Protein AF-A0A2M6GLQ8-F1 (afdb_monomer)

Nearest PDB structures (foldseek):
  2p1a-assembly1_B  TM=6.952E-01  e=1.051E-01  Bacillus cereus ATCC 10987
  2p1a-assembly1_A  TM=6.361E-01  e=6.159E-02  Bacillus cereus ATCC 10987

pLDDT: mean 96.24, std 5.23, range [58.03, 98.81]

Secondary structure (DSSP, 8-state):
-HHHHH---TTSPPHHHHHHHHHHHHHHHHHHHTT------GGGTT-PPP--SHHHHHHHHHHHHHHHHHHHHHHHT--HHHHTSBSSSGGG-BHHHHHHHHHHHHHHHHHHHHHHHHHHHHHHHHTT-

Solvent-accessible surface area (backbone atoms only — not comparable to full-atom values): 7298 Å² total; per-residue (Å²): 104,51,68,60,27,66,43,72,54,87,93,49,78,23,45,48,47,48,54,48,30,49,34,44,55,50,53,41,52,38,41,37,73,73,72,45,78,80,71,84,60,77,85,58,39,68,68,65,75,89,73,87,43,63,65,52,43,48,50,54,51,48,53,41,52,54,50,50,52,51,39,52,58,53,57,73,70,56,54,75,76,55,35,72,37,62,40,91,44,70,92,54,33,24,37,48,58,37,54,50,49,53,54,54,52,42,54,55,50,50,52,52,40,54,52,52,53,50,53,52,52,52,52,57,51,67,75,73,110

Mean predicted aligned error: 3.07 Å

Radius of gyration: 16.93 Å; Cα contacts (8 Å, |Δi|>4): 108; chains: 1; bounding box: 46×24×47 Å

Sequence (129 aa):
SWQQAVTKVNNLNTIAVLVFHINYYVSVVLKVLQGEPLQASDKFSFDLPPITSANDWQQLVAKTLTEAELFAAEIEKLDEAKLLVDFANPQYGNYYRNISGVIEHVHYHLGQISLIHKIINATEANHKS

Structure (mmCIF, N/CA/C/O backbone):
data_AF-A0A2M6GLQ8-F1
#
_entry.id   AF-A0A2M6GLQ8-F1
#
loop_
_atom_site.group_PDB
_atom_site.id
_atom_site.type_symbol
_atom_site.label_atom_id
_atom_site.label_alt_id
_atom_site.label_comp_id
_atom_site.label_asym_id
_atom_site.label_entity_id
_atom_site.label_seq_id
_atom_site.pdbx_PDB_ins_code
_atom_site.Cartn_x
_atom_site.Cartn_y
_atom_site.Cartn_z
_atom_site.occupancy
_atom_site.B_iso_or_equiv
_atom_site.auth_seq_id
_atom_site.auth_comp_id
_atom_site.auth_asym_id
_atom_site.auth_atom_id
_atom_site.pdbx_PDB_model_num
ATOM 1 N N . SER A 1 1 ? -14.639 2.153 10.891 1.00 94.69 1 SER A N 1
ATOM 2 C CA . SER A 1 1 ? -14.214 3.458 11.453 1.00 94.69 1 SER A CA 1
ATOM 3 C C . SER A 1 1 ? -12.706 3.447 11.692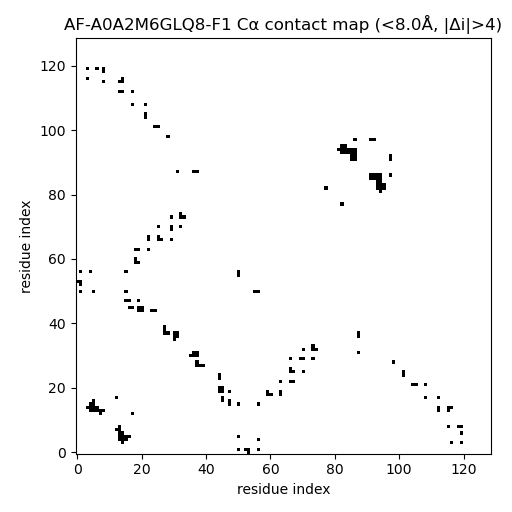 1.00 94.69 1 SER A C 1
ATOM 5 O O . SER A 1 1 ? -12.100 2.387 11.557 1.00 94.69 1 SER A O 1
ATOM 7 N N . TRP A 1 2 ? -12.083 4.571 12.072 1.00 97.94 2 TRP A N 1
ATOM 8 C CA . TRP A 1 2 ? -10.658 4.564 12.446 1.00 97.94 2 TRP A CA 1
ATOM 9 C C . TRP A 1 2 ? -10.398 3.708 13.697 1.00 97.94 2 TRP A C 1
ATOM 11 O O . TRP A 1 2 ? -9.386 3.021 13.760 1.00 97.94 2 TRP A O 1
ATOM 21 N N . GLN A 1 3 ? -11.354 3.648 14.635 1.00 98.31 3 GLN A N 1
ATOM 22 C CA . GLN A 1 3 ? -11.282 2.763 15.803 1.00 98.31 3 GLN A CA 1
ATOM 23 C C . GLN A 1 3 ? -11.230 1.292 15.382 1.00 98.31 3 GLN A C 1
ATOM 25 O O . GLN A 1 3 ? -10.383 0.544 15.858 1.00 98.31 3 GLN A O 1
ATOM 30 N N . GLN A 1 4 ? -12.076 0.883 14.431 1.00 97.81 4 GLN A N 1
ATOM 31 C CA . GLN A 1 4 ? -12.019 -0.473 13.875 1.00 97.81 4 GLN A CA 1
ATOM 32 C C . GLN A 1 4 ? -10.689 -0.729 13.154 1.00 97.81 4 GLN A C 1
ATOM 34 O O . GLN A 1 4 ? -10.139 -1.821 13.262 1.00 97.81 4 GLN A O 1
ATOM 39 N N . ALA A 1 5 ? -10.134 0.278 12.469 1.00 98.31 5 ALA A N 1
ATOM 40 C CA . ALA A 1 5 ? -8.867 0.134 11.761 1.00 98.31 5 ALA A CA 1
ATOM 41 C C . ALA A 1 5 ? -7.692 -0.187 12.703 1.00 98.31 5 ALA A C 1
ATOM 43 O O . ALA A 1 5 ? -6.814 -0.973 12.346 1.00 98.31 5 ALA A O 1
ATOM 44 N N . VAL A 1 6 ? -7.698 0.379 13.915 1.00 98.38 6 VAL A N 1
ATOM 45 C CA . VAL A 1 6 ? -6.666 0.158 14.944 1.00 98.38 6 VAL A CA 1
ATOM 46 C C . VAL A 1 6 ? -7.012 -0.951 15.942 1.00 98.38 6 VAL A C 1
ATOM 48 O O . VAL A 1 6 ? -6.186 -1.291 16.787 1.00 98.38 6 VAL A O 1
ATOM 51 N N . THR A 1 7 ? -8.209 -1.535 15.861 1.00 98.19 7 THR A N 1
ATOM 52 C CA . THR A 1 7 ? -8.639 -2.587 16.788 1.00 98.19 7 THR A CA 1
ATOM 53 C C . THR A 1 7 ? -7.801 -3.847 16.583 1.00 98.19 7 THR A C 1
ATOM 55 O O . THR A 1 7 ? -7.701 -4.385 15.478 1.00 98.19 7 THR A O 1
ATOM 58 N N . LYS A 1 8 ? -7.196 -4.333 17.670 1.00 97.56 8 LYS A N 1
ATOM 59 C CA . LYS A 1 8 ? -6.423 -5.575 17.681 1.00 97.56 8 LYS A CA 1
ATOM 60 C C . LYS A 1 8 ? -7.357 -6.772 17.859 1.00 97.56 8 LYS A C 1
ATOM 62 O O . LYS A 1 8 ? -8.195 -6.780 18.754 1.00 97.56 8 LYS A O 1
ATOM 67 N N . VAL A 1 9 ? -7.169 -7.798 17.031 1.00 97.44 9 VAL A N 1
ATOM 68 C CA . VAL A 1 9 ? -7.866 -9.087 17.136 1.00 97.44 9 VAL A CA 1
ATOM 69 C C . VAL A 1 9 ? -6.824 -10.166 17.404 1.00 97.44 9 VAL A C 1
ATOM 71 O O . VAL A 1 9 ? -6.065 -10.531 16.506 1.00 97.44 9 VAL A O 1
ATOM 74 N N . ASN A 1 10 ? -6.771 -10.678 18.637 1.00 95.38 10 ASN A N 1
ATOM 75 C CA . ASN A 1 10 ? -5.760 -11.648 19.076 1.00 95.38 10 ASN A CA 1
ATOM 76 C C . ASN A 1 10 ? -4.335 -11.189 18.682 1.00 95.38 10 ASN A C 1
ATOM 78 O O . ASN A 1 10 ? -3.970 -10.028 18.871 1.00 95.38 10 ASN A O 1
ATOM 82 N N . ASN A 1 11 ? -3.545 -12.078 18.073 1.00 95.81 11 ASN A N 1
ATOM 83 C CA . ASN A 1 11 ? -2.203 -11.773 17.576 1.00 95.81 11 ASN A CA 1
ATOM 84 C C . ASN A 1 11 ? -2.174 -11.314 16.103 1.00 95.81 11 ASN A C 1
ATOM 86 O O . ASN A 1 11 ? -1.091 -11.164 15.544 1.00 95.81 11 ASN A O 1
ATOM 90 N N . LEU A 1 12 ? -3.324 -11.065 15.463 1.00 97.81 12 LEU A N 1
ATOM 91 C CA . LEU A 1 12 ? -3.379 -10.624 14.063 1.00 97.81 12 LEU A CA 1
ATOM 92 C C . LEU A 1 12 ? -2.908 -9.175 13.911 1.00 97.81 12 LEU A C 1
ATOM 94 O O . LEU A 1 12 ? -3.067 -8.361 14.822 1.00 97.81 12 LEU A O 1
ATOM 98 N N . ASN A 1 13 ? -2.364 -8.819 12.749 1.00 98.31 13 ASN A N 1
ATOM 99 C CA . ASN A 1 13 ? -2.145 -7.413 12.400 1.00 98.31 13 ASN A CA 1
ATOM 100 C C . ASN A 1 13 ? -3.473 -6.644 12.413 1.00 98.31 13 ASN A C 1
ATOM 102 O O . ASN A 1 13 ? -4.526 -7.212 12.133 1.00 98.31 13 ASN A O 1
ATOM 106 N N . THR A 1 14 ? -3.434 -5.357 12.760 1.00 98.56 14 THR A N 1
ATOM 107 C CA . THR A 1 14 ? -4.620 -4.497 12.644 1.00 98.56 14 THR A CA 1
ATOM 108 C C . THR A 1 14 ? -4.851 -4.142 11.177 1.00 98.56 14 THR A C 1
ATOM 110 O O . THR A 1 14 ? -3.929 -4.212 10.360 1.00 98.56 14 THR A O 1
ATOM 113 N N . ILE A 1 15 ? -6.068 -3.723 10.827 1.00 98.81 15 ILE A N 1
ATOM 114 C CA . ILE A 1 15 ? -6.378 -3.272 9.461 1.00 98.81 15 ILE A CA 1
ATOM 115 C C . ILE A 1 15 ? -5.463 -2.106 9.065 1.00 98.81 15 ILE A C 1
ATOM 117 O O . ILE A 1 15 ? -4.943 -2.095 7.955 1.00 98.81 15 ILE A O 1
ATOM 121 N N . ALA A 1 16 ? -5.213 -1.164 9.977 1.00 98.75 16 ALA A N 1
ATOM 122 C CA . ALA A 1 16 ? -4.330 -0.030 9.730 1.00 98.75 16 ALA A CA 1
ATOM 123 C C . ALA A 1 16 ? -2.897 -0.464 9.394 1.00 98.75 16 ALA A C 1
ATOM 125 O O . ALA A 1 16 ? -2.327 0.014 8.415 1.00 98.75 16 ALA A O 1
ATOM 126 N N . VAL A 1 17 ? -2.343 -1.412 10.160 1.00 98.69 17 VAL A N 1
ATOM 127 C CA . VAL A 1 17 ? -1.008 -1.971 9.900 1.00 98.69 17 VAL A CA 1
ATOM 128 C C . VAL A 1 17 ? -0.963 -2.657 8.535 1.00 98.69 17 VAL A C 1
ATOM 130 O O . VAL A 1 17 ? 0.000 -2.474 7.801 1.00 98.69 17 VAL A O 1
ATOM 133 N N . LEU A 1 18 ? -2.006 -3.402 8.159 1.00 98.81 18 LEU A N 1
ATOM 134 C CA . LEU A 1 18 ? -2.066 -4.063 6.854 1.00 98.81 18 LEU A CA 1
ATOM 135 C C . LEU A 1 18 ? -2.179 -3.070 5.691 1.00 98.81 18 LEU A C 1
ATOM 137 O O . LEU A 1 18 ? -1.522 -3.265 4.675 1.00 98.81 18 LEU A O 1
ATOM 141 N N . VAL A 1 19 ? -2.956 -1.992 5.831 1.00 98.75 19 VAL A N 1
ATOM 142 C CA . VAL A 1 19 ? -3.036 -0.935 4.806 1.00 98.75 19 VAL A CA 1
ATOM 143 C C . VAL A 1 19 ? -1.684 -0.250 4.620 1.00 98.75 19 VAL A C 1
ATOM 145 O O . VAL A 1 19 ? -1.224 -0.109 3.489 1.00 98.75 19 VAL A O 1
ATOM 148 N N . PHE A 1 20 ? -1.015 0.106 5.718 1.00 98.75 20 PHE A N 1
ATOM 149 C CA . PHE A 1 20 ? 0.340 0.655 5.671 1.00 98.75 20 PHE A CA 1
ATOM 150 C C . PHE A 1 20 ? 1.327 -0.307 5.008 1.00 98.75 20 PHE A C 1
ATOM 152 O O . PHE A 1 20 ? 2.086 0.097 4.133 1.00 98.75 20 PHE A O 1
ATOM 159 N N . HIS A 1 21 ? 1.275 -1.585 5.380 1.00 98.56 21 HIS A N 1
ATOM 160 C CA . HIS A 1 21 ? 2.145 -2.619 4.838 1.00 98.56 21 HIS A CA 1
ATOM 161 C C . HIS A 1 21 ? 1.972 -2.805 3.328 1.00 98.56 21 HIS A C 1
ATOM 163 O O . HIS A 1 21 ? 2.955 -2.855 2.594 1.00 98.56 21 HIS A O 1
ATOM 169 N N . ILE A 1 22 ? 0.726 -2.853 2.846 1.00 98.44 22 ILE A N 1
ATOM 170 C CA . ILE A 1 22 ? 0.432 -2.886 1.410 1.00 98.44 22 ILE A CA 1
ATOM 171 C C . ILE A 1 22 ? 1.032 -1.652 0.730 1.00 98.44 22 ILE A C 1
ATOM 173 O O . ILE A 1 22 ? 1.755 -1.774 -0.261 1.00 98.44 22 ILE A O 1
ATOM 177 N N . ASN A 1 23 ? 0.747 -0.464 1.272 1.00 98.56 23 ASN A N 1
ATOM 178 C CA . ASN A 1 23 ? 1.191 0.786 0.678 1.00 98.56 23 ASN A CA 1
ATOM 179 C C . ASN A 1 23 ? 2.719 0.910 0.650 1.00 98.56 23 ASN A C 1
ATOM 181 O O . ASN A 1 23 ? 3.241 1.394 -0.344 1.00 98.56 23 ASN A O 1
ATOM 185 N N . TYR A 1 24 ? 3.434 0.410 1.661 1.00 98.44 24 TYR A N 1
ATOM 186 C CA . TYR A 1 24 ? 4.898 0.416 1.709 1.00 98.44 24 TYR A CA 1
ATOM 187 C C . TYR A 1 24 ? 5.528 -0.173 0.438 1.00 98.44 24 TYR A C 1
ATOM 189 O O . TYR A 1 24 ? 6.369 0.473 -0.190 1.00 98.44 24 TYR A O 1
ATOM 197 N N . TYR A 1 25 ? 5.094 -1.365 0.016 1.00 97.44 25 TYR A N 1
ATOM 198 C CA . TYR A 1 25 ? 5.622 -1.993 -1.199 1.00 97.44 25 TYR A CA 1
ATOM 199 C C . TYR A 1 25 ? 5.215 -1.237 -2.462 1.00 97.44 25 TYR A C 1
ATOM 201 O O . TYR A 1 25 ? 6.045 -1.061 -3.352 1.00 97.44 25 TYR A O 1
ATOM 209 N N . VAL A 1 26 ? 3.976 -0.736 -2.524 1.00 98.12 26 VAL A N 1
ATOM 210 C CA . VAL A 1 26 ? 3.526 0.103 -3.645 1.00 98.12 26 VAL A CA 1
ATOM 211 C C . VAL A 1 26 ? 4.397 1.357 -3.759 1.00 98.12 26 VAL A C 1
ATOM 213 O O . VAL A 1 26 ? 4.903 1.628 -4.842 1.00 98.12 26 VAL A O 1
ATOM 216 N N . SER A 1 27 ? 4.656 2.078 -2.660 1.00 98.00 27 SER A N 1
ATOM 217 C CA . SER A 1 27 ? 5.506 3.277 -2.658 1.00 98.00 27 SER A CA 1
ATOM 218 C C . SER A 1 27 ? 6.932 2.972 -3.123 1.00 98.00 27 SER A C 1
ATOM 220 O O . SER A 1 27 ? 7.514 3.735 -3.889 1.00 98.00 27 SER A O 1
ATOM 222 N N . VAL A 1 28 ? 7.514 1.868 -2.642 1.00 97.06 28 VAL A N 1
ATOM 223 C CA . VAL A 1 28 ? 8.883 1.454 -2.983 1.00 97.06 28 VAL A CA 1
ATOM 224 C C . VAL A 1 28 ? 9.007 1.153 -4.474 1.00 97.06 28 VAL A C 1
ATOM 226 O O . VAL A 1 28 ? 9.934 1.637 -5.119 1.00 97.06 28 VAL A O 1
ATOM 229 N N . VAL A 1 29 ? 8.079 0.374 -5.034 1.00 97.75 29 VAL A N 1
ATOM 230 C CA . VAL A 1 29 ? 8.122 0.007 -6.455 1.00 97.75 29 VAL A CA 1
ATOM 231 C C . VAL A 1 29 ? 7.760 1.208 -7.332 1.00 97.75 29 VAL A C 1
ATOM 233 O O . VAL A 1 29 ? 8.426 1.428 -8.339 1.00 97.75 29 VAL A O 1
ATOM 236 N N . LEU A 1 30 ? 6.802 2.047 -6.920 1.00 98.31 30 LEU A N 1
ATOM 237 C CA . LEU A 1 30 ? 6.459 3.300 -7.603 1.00 98.31 30 LEU A CA 1
ATOM 238 C C . LEU A 1 30 ? 7.683 4.204 -7.799 1.00 98.31 30 LEU A C 1
ATOM 240 O O . LEU A 1 30 ? 7.907 4.692 -8.902 1.00 98.31 30 LEU A O 1
ATOM 244 N N . LYS A 1 31 ? 8.516 4.376 -6.768 1.00 97.75 31 LYS A N 1
ATOM 245 C CA . LYS A 1 31 ? 9.758 5.159 -6.873 1.00 97.75 31 LYS A CA 1
ATOM 246 C C . LYS A 1 31 ? 10.711 4.617 -7.937 1.00 97.75 31 LYS A C 1
ATOM 248 O O . LYS A 1 31 ? 11.286 5.391 -8.698 1.00 97.75 31 LYS A O 1
ATOM 253 N N . VAL A 1 32 ? 10.835 3.293 -8.042 1.00 97.25 32 VAL A N 1
ATOM 254 C CA . VAL A 1 32 ? 11.649 2.663 -9.094 1.00 97.25 32 VAL A CA 1
ATOM 255 C C . VAL A 1 32 ? 11.064 2.915 -10.478 1.00 97.25 32 VAL A C 1
ATOM 257 O O . VAL A 1 32 ? 11.810 3.225 -11.406 1.00 97.25 32 VAL A O 1
ATOM 260 N N . LEU A 1 33 ? 9.737 2.837 -10.624 1.00 97.06 33 LEU A N 1
ATOM 261 C CA . LEU A 1 33 ? 9.069 3.188 -11.880 1.00 97.06 33 LEU A CA 1
ATOM 262 C C . LEU A 1 33 ? 9.301 4.662 -12.262 1.00 97.06 33 LEU A C 1
ATOM 264 O O . LEU A 1 33 ? 9.411 4.975 -13.442 1.00 97.06 33 LEU A O 1
ATOM 268 N N . GLN A 1 34 ? 9.470 5.541 -11.272 1.00 96.75 34 GLN A N 1
ATOM 269 C CA . GLN A 1 34 ? 9.804 6.961 -11.442 1.00 96.75 34 GLN A CA 1
ATOM 270 C C . GLN A 1 34 ? 11.310 7.233 -11.632 1.00 96.75 34 GLN A C 1
ATOM 272 O O . GLN A 1 34 ? 11.722 8.388 -11.737 1.00 96.75 34 GLN A O 1
ATOM 277 N N . GLY A 1 35 ? 12.139 6.187 -11.720 1.00 95.44 35 GLY A N 1
ATOM 278 C CA . GLY A 1 35 ? 13.570 6.286 -12.014 1.00 95.44 35 GLY A CA 1
ATOM 279 C C . GLY A 1 35 ? 14.488 6.368 -10.791 1.00 95.44 35 GLY A C 1
ATOM 280 O O . GLY A 1 35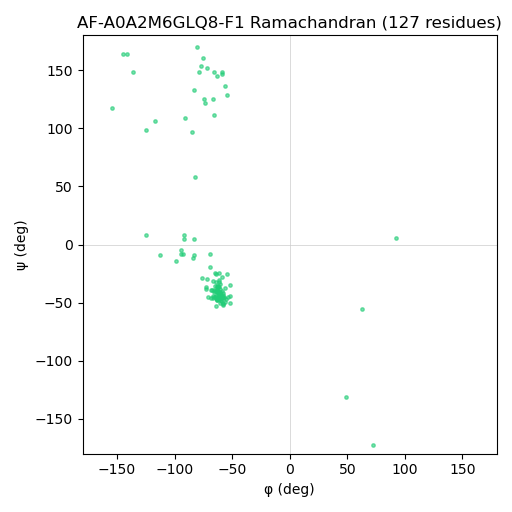 ? 15.698 6.531 -10.959 1.00 95.44 35 GLY A O 1
ATOM 281 N N . GLU A 1 36 ? 13.963 6.236 -9.572 1.00 97.25 36 GLU A N 1
ATOM 282 C CA . GLU A 1 36 ? 14.786 6.134 -8.363 1.00 97.25 36 GLU A CA 1
ATOM 283 C C . GLU A 1 36 ? 15.394 4.723 -8.204 1.00 97.25 36 GLU A C 1
ATOM 285 O O . GLU A 1 36 ? 14.840 3.730 -8.682 1.00 97.25 36 GLU A O 1
ATOM 290 N N . PRO A 1 37 ? 16.539 4.576 -7.511 1.00 95.31 37 PRO A N 1
ATOM 291 C CA . PRO A 1 37 ? 17.056 3.258 -7.163 1.00 95.31 37 PRO A CA 1
ATOM 292 C C . PRO A 1 37 ? 16.127 2.536 -6.177 1.00 95.31 37 PRO A C 1
ATOM 294 O O . PRO A 1 37 ? 15.527 3.150 -5.295 1.00 95.31 37 PRO A O 1
ATOM 297 N N . LEU A 1 38 ? 16.077 1.205 -6.263 1.00 95.25 38 LEU A N 1
ATOM 298 C CA . LEU A 1 38 ? 15.320 0.390 -5.316 1.00 95.25 38 LEU A CA 1
ATOM 299 C C . LEU A 1 38 ? 15.926 0.486 -3.908 1.00 95.25 38 LEU A C 1
ATOM 301 O O . LEU A 1 38 ? 17.016 -0.026 -3.650 1.00 95.25 38 LEU A O 1
ATOM 305 N N . GLN A 1 39 ? 15.188 1.114 -2.993 1.00 92.81 39 GLN A N 1
ATOM 306 C CA . GLN A 1 39 ? 15.541 1.251 -1.582 1.00 92.81 39 GLN A CA 1
ATOM 307 C C . GLN A 1 39 ? 14.400 0.714 -0.716 1.00 92.81 39 GLN A C 1
ATOM 309 O O . GLN A 1 39 ? 13.409 1.399 -0.471 1.00 92.81 39 GLN A O 1
ATOM 314 N N . ALA A 1 40 ? 14.546 -0.530 -0.263 1.00 90.19 40 ALA A N 1
ATOM 315 C CA . ALA A 1 40 ? 13.541 -1.238 0.521 1.00 90.19 40 ALA A CA 1
ATOM 316 C C . ALA A 1 40 ? 14.188 -1.971 1.700 1.00 90.19 40 ALA A C 1
ATOM 318 O O . ALA A 1 40 ? 15.326 -2.433 1.613 1.00 90.19 40 ALA A O 1
ATOM 319 N N . SER A 1 41 ? 13.459 -2.088 2.804 1.00 93.62 41 SER A N 1
ATOM 320 C CA . SER A 1 41 ? 13.839 -2.895 3.958 1.00 93.62 41 SER A CA 1
ATOM 321 C C . SER A 1 41 ? 12.586 -3.322 4.712 1.00 93.62 41 SER A C 1
ATOM 323 O O . SER A 1 41 ? 11.878 -2.489 5.283 1.00 93.62 41 SER A O 1
ATOM 325 N N . ASP A 1 42 ? 12.357 -4.633 4.771 1.00 89.75 42 ASP A N 1
ATOM 326 C CA . ASP A 1 42 ? 11.187 -5.242 5.418 1.00 89.75 42 ASP A CA 1
ATOM 327 C C . ASP A 1 42 ? 11.013 -4.805 6.875 1.00 89.75 42 ASP A C 1
ATOM 329 O O . ASP A 1 42 ? 9.888 -4.752 7.373 1.00 89.75 42 ASP A O 1
ATOM 333 N N . LYS A 1 43 ? 12.107 -4.407 7.539 1.00 92.56 43 LYS A N 1
ATOM 334 C CA . LYS A 1 43 ? 12.101 -3.833 8.890 1.00 92.56 43 LYS A CA 1
ATOM 335 C C . LYS A 1 43 ? 11.126 -2.657 9.027 1.00 92.56 43 LYS A C 1
ATOM 337 O O . LYS A 1 43 ? 10.532 -2.498 10.088 1.00 92.56 43 LYS A O 1
ATOM 342 N N . PHE A 1 44 ? 10.968 -1.847 7.980 1.00 94.31 44 PHE A N 1
ATOM 343 C CA . PHE A 1 44 ? 10.096 -0.671 7.992 1.00 94.31 44 PHE A CA 1
ATOM 344 C C . PHE A 1 44 ? 8.695 -0.955 7.440 1.00 94.31 44 PHE A C 1
ATOM 346 O O . PHE A 1 44 ? 7.815 -0.112 7.565 1.00 94.31 44 PHE A O 1
ATOM 353 N N . SER A 1 45 ? 8.451 -2.142 6.873 1.00 95.75 45 SER A N 1
ATOM 354 C CA . SER A 1 45 ? 7.172 -2.483 6.228 1.00 95.75 45 SER A CA 1
ATOM 355 C C . SER A 1 45 ? 5.994 -2.620 7.204 1.00 95.75 45 SER A C 1
ATOM 357 O O . SER A 1 45 ? 4.849 -2.732 6.777 1.00 95.75 45 SER A O 1
ATOM 359 N N . PHE A 1 46 ? 6.256 -2.591 8.513 1.00 96.44 46 PHE A N 1
ATOM 360 C CA . PHE A 1 46 ? 5.247 -2.600 9.578 1.00 96.44 46 PHE A CA 1
ATOM 361 C C . PHE A 1 46 ? 5.385 -1.414 10.549 1.00 96.44 46 PHE A C 1
ATOM 363 O O . PHE A 1 46 ? 4.696 -1.377 11.567 1.00 96.44 46 PHE A O 1
ATOM 370 N N . ASP A 1 47 ? 6.257 -0.447 10.246 1.00 96.69 47 ASP A N 1
ATOM 371 C CA . ASP A 1 47 ? 6.563 0.707 11.102 1.00 96.69 47 ASP A CA 1
ATOM 372 C C . ASP A 1 47 ? 5.525 1.832 10.931 1.00 96.69 47 ASP A C 1
ATOM 374 O O . ASP A 1 47 ? 5.830 2.947 10.513 1.00 96.69 47 ASP A O 1
ATOM 378 N N . LEU A 1 48 ? 4.255 1.498 11.182 1.00 97.50 48 LEU A N 1
ATOM 379 C CA . LEU A 1 48 ? 3.132 2.429 11.091 1.00 97.50 48 LEU A CA 1
ATOM 380 C C . LEU A 1 48 ? 3.159 3.410 12.282 1.00 97.50 48 LEU A C 1
ATOM 382 O O . LEU A 1 48 ? 3.017 2.962 13.426 1.00 97.50 48 LEU A 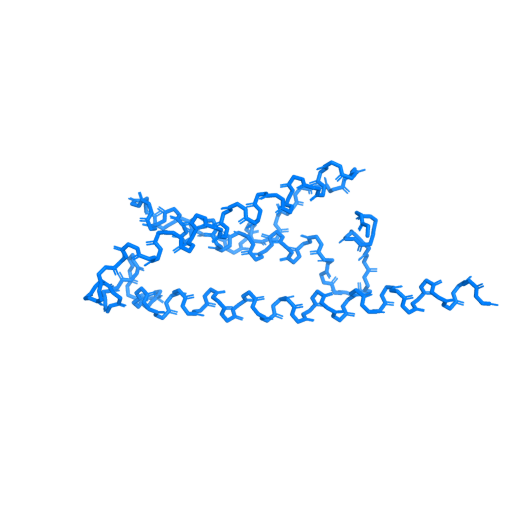O 1
ATOM 386 N N . PRO A 1 49 ? 3.228 4.738 12.048 1.00 96.31 49 PRO A N 1
ATOM 387 C CA . PRO A 1 49 ? 3.019 5.718 13.107 1.00 96.31 49 PRO A CA 1
ATOM 388 C C . PRO A 1 49 ? 1.633 5.571 13.763 1.00 96.31 49 PRO A C 1
ATOM 390 O O . PRO A 1 49 ? 0.668 5.230 13.073 1.00 96.31 49 PRO A O 1
ATOM 393 N N . PRO A 1 50 ? 1.488 5.846 15.074 1.00 96.81 50 PRO A N 1
ATOM 394 C CA . PRO A 1 50 ? 0.213 5.688 15.768 1.00 96.81 50 PRO A CA 1
ATOM 395 C C . PRO A 1 50 ? -0.933 6.455 15.095 1.00 96.81 50 PRO A C 1
ATOM 397 O O . PRO A 1 50 ? -0.838 7.659 14.877 1.00 96.81 50 PRO A O 1
ATOM 400 N N . ILE A 1 51 ? -2.042 5.762 14.824 1.00 98.31 51 ILE A N 1
ATOM 401 C CA . ILE A 1 51 ? -3.293 6.374 14.361 1.00 98.31 51 ILE A CA 1
ATOM 402 C C . ILE A 1 51 ? -4.134 6.703 15.590 1.00 98.31 51 ILE A C 1
ATOM 404 O O . ILE A 1 51 ? -4.653 5.809 16.260 1.00 98.31 51 ILE A O 1
ATOM 408 N N . THR A 1 52 ? -4.258 7.993 15.884 1.00 97.94 52 THR A N 1
ATOM 409 C CA . THR A 1 52 ? -4.945 8.506 17.079 1.00 97.94 52 THR A CA 1
ATOM 410 C C . THR A 1 52 ? -6.221 9.271 16.748 1.00 97.94 52 THR A C 1
ATOM 412 O O . THR A 1 52 ? -7.006 9.593 17.641 1.00 97.94 52 THR A O 1
ATOM 415 N N . SER A 1 53 ? -6.453 9.544 15.463 1.00 98.44 53 SER A N 1
ATOM 416 C CA . SER A 1 53 ? -7.593 10.317 14.992 1.00 98.44 53 SER A CA 1
ATOM 417 C C . SER A 1 53 ? -8.191 9.770 13.691 1.00 98.44 53 SER A C 1
ATOM 419 O O . SER A 1 53 ? -7.573 9.003 12.948 1.00 98.44 53 SER A O 1
ATOM 421 N N . ALA A 1 54 ? -9.414 10.214 13.384 1.00 98.38 54 ALA A N 1
ATOM 422 C CA . ALA A 1 54 ? -10.042 9.955 12.090 1.00 98.38 54 ALA A CA 1
ATOM 423 C C . ALA A 1 54 ? -9.232 10.549 10.927 1.00 98.38 54 ALA A C 1
ATOM 425 O O . ALA A 1 54 ? -9.184 9.948 9.856 1.00 98.38 54 ALA A O 1
ATOM 426 N N . ASN A 1 55 ? -8.589 11.698 11.155 1.00 98.56 55 ASN A N 1
ATOM 427 C CA . ASN A 1 55 ? -7.760 12.367 10.163 1.00 98.56 55 ASN A CA 1
ATOM 428 C C . ASN A 1 55 ? -6.503 11.543 9.841 1.00 98.56 55 ASN A C 1
ATOM 430 O O . ASN A 1 55 ? -6.214 11.341 8.668 1.00 98.56 55 ASN A O 1
ATOM 434 N N . ASP A 1 56 ? -5.814 10.997 10.848 1.00 98.62 56 ASP A N 1
ATOM 435 C CA . ASP A 1 56 ? 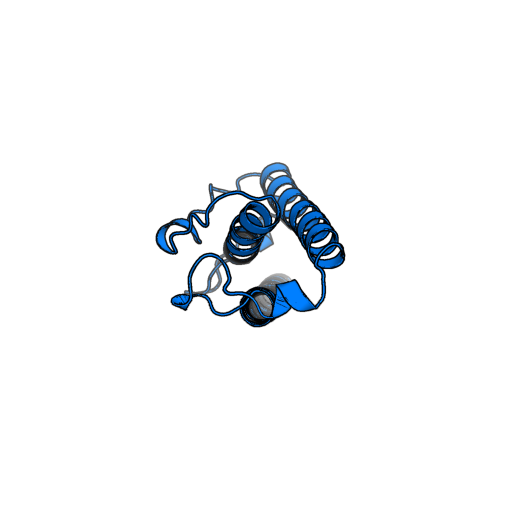-4.622 10.150 10.645 1.00 98.62 56 ASP A CA 1
ATOM 436 C C . ASP A 1 56 ? -4.970 8.936 9.768 1.00 98.62 56 ASP A C 1
ATOM 438 O O . ASP A 1 56 ? -4.265 8.594 8.818 1.00 98.62 56 ASP A O 1
ATOM 442 N N . TRP A 1 57 ? -6.118 8.311 10.050 1.00 98.62 57 TRP A N 1
ATOM 443 C CA . TRP A 1 57 ? -6.629 7.199 9.255 1.00 98.62 57 TRP A CA 1
ATOM 444 C C . TRP A 1 57 ? -6.953 7.609 7.817 1.00 98.62 57 TRP A C 1
ATOM 446 O O . TRP A 1 57 ? -6.551 6.928 6.874 1.00 98.62 57 TRP A O 1
ATOM 456 N N . GLN A 1 58 ? -7.655 8.728 7.634 1.00 98.62 58 GLN A N 1
ATOM 457 C CA . GLN A 1 58 ? -7.987 9.239 6.305 1.00 98.62 58 GLN A CA 1
ATOM 458 C C . GLN A 1 58 ? -6.738 9.598 5.498 1.00 98.62 58 GLN A C 1
ATOM 460 O O . GLN A 1 58 ? -6.711 9.323 4.303 1.00 98.62 58 GLN A O 1
ATOM 465 N N . GLN A 1 59 ? -5.694 10.139 6.129 1.00 98.69 59 GLN A N 1
ATOM 466 C CA . GLN A 1 59 ? -4.420 10.431 5.472 1.00 98.69 59 GLN A CA 1
ATOM 467 C C . GLN A 1 59 ? -3.727 9.159 4.976 1.00 98.69 59 GLN A C 1
ATOM 469 O O . GLN A 1 59 ? -3.276 9.125 3.831 1.00 98.69 59 GLN A O 1
ATOM 474 N N . LEU A 1 60 ? -3.691 8.096 5.788 1.00 98.69 60 LEU A N 1
ATOM 475 C CA . LEU A 1 60 ? -3.130 6.809 5.366 1.00 98.69 60 LEU A CA 1
ATOM 476 C C . LEU A 1 60 ? -3.903 6.217 4.178 1.00 98.69 60 LEU A C 1
ATOM 47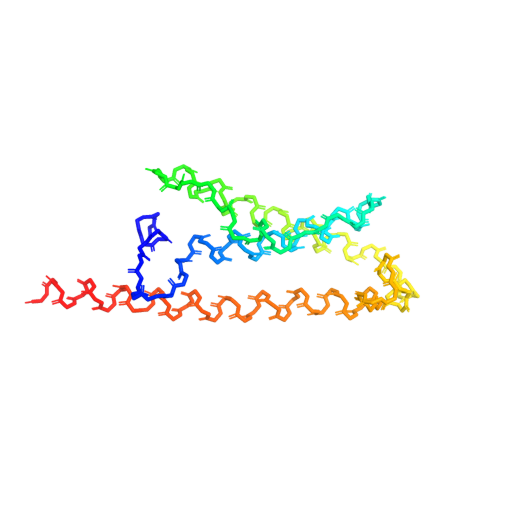8 O O . LEU A 1 60 ? -3.296 5.768 3.204 1.00 98.69 60 LEU A O 1
ATOM 482 N N . VAL A 1 61 ? -5.237 6.234 4.239 1.00 98.62 61 VAL A N 1
ATOM 483 C CA . VAL A 1 61 ? -6.092 5.745 3.146 1.00 98.62 61 VAL A CA 1
ATOM 484 C C . VAL A 1 61 ? -5.886 6.577 1.882 1.00 98.62 61 VAL A C 1
ATOM 486 O O . VAL A 1 61 ? -5.674 6.005 0.817 1.00 98.62 61 VAL A O 1
ATOM 489 N N . ALA A 1 62 ? -5.893 7.907 1.994 1.00 98.69 62 ALA A N 1
ATOM 490 C CA . ALA A 1 62 ? -5.694 8.806 0.862 1.00 98.69 62 ALA A CA 1
ATOM 491 C C . ALA A 1 62 ? -4.332 8.573 0.198 1.00 98.69 62 ALA A C 1
ATOM 493 O O . ALA A 1 62 ? -4.284 8.343 -1.005 1.00 98.69 62 ALA A O 1
ATOM 494 N N . LYS A 1 63 ? -3.244 8.519 0.981 1.00 98.56 63 LYS A N 1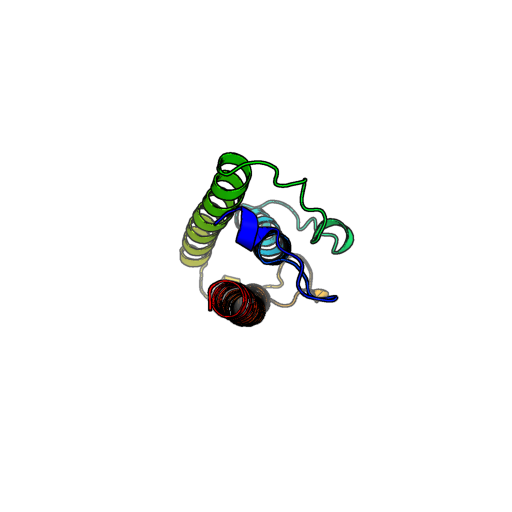
ATOM 495 C CA . LYS A 1 63 ? -1.904 8.193 0.468 1.00 98.56 63 LYS A CA 1
ATOM 496 C C . LYS A 1 63 ? -1.901 6.855 -0.270 1.00 98.56 63 LYS A C 1
ATOM 498 O O . LYS A 1 63 ? -1.375 6.771 -1.375 1.00 98.56 63 LYS A O 1
ATOM 503 N N . THR A 1 64 ? -2.513 5.831 0.326 1.00 98.56 64 THR A N 1
ATOM 504 C CA . THR A 1 64 ? -2.563 4.484 -0.255 1.00 98.56 64 THR A CA 1
ATOM 505 C C . THR A 1 64 ? -3.259 4.473 -1.611 1.00 98.56 64 THR A C 1
ATOM 507 O O . THR A 1 64 ? -2.750 3.867 -2.550 1.00 98.56 64 THR A O 1
ATOM 510 N N . LEU A 1 65 ? -4.403 5.150 -1.725 1.00 98.62 65 LEU A N 1
ATOM 511 C CA . LEU A 1 65 ? -5.176 5.204 -2.965 1.00 98.62 65 LEU A CA 1
ATOM 512 C C . LEU A 1 65 ? -4.483 6.055 -4.031 1.00 98.62 65 LEU A C 1
ATOM 514 O O . LEU A 1 65 ? -4.339 5.602 -5.161 1.00 98.62 65 LEU A O 1
ATOM 518 N N . THR A 1 66 ? -3.979 7.233 -3.663 1.00 98.81 66 THR A N 1
ATOM 519 C CA . THR A 1 66 ? -3.241 8.110 -4.582 1.00 98.81 66 THR A CA 1
ATOM 520 C C . THR A 1 66 ? -1.997 7.424 -5.139 1.00 98.81 66 THR A C 1
ATOM 522 O O . THR A 1 66 ? -1.738 7.489 -6.335 1.00 98.81 66 THR A O 1
ATOM 525 N N . GLU A 1 67 ? -1.220 6.731 -4.309 1.00 98.69 67 GLU A N 1
ATOM 526 C CA . GLU A 1 67 ? -0.047 6.010 -4.807 1.00 98.69 67 GLU A CA 1
ATOM 527 C C . GLU A 1 67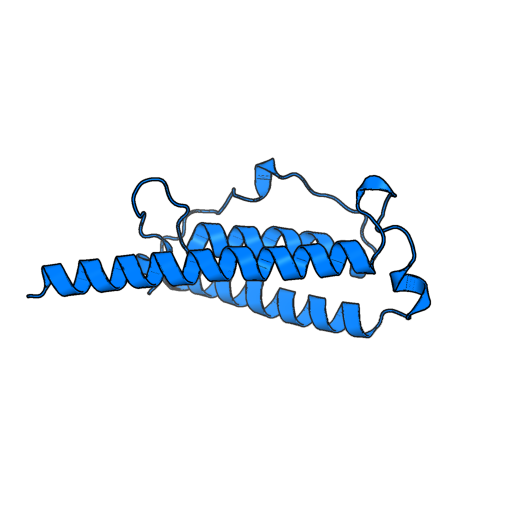 ? -0.416 4.773 -5.624 1.00 98.69 67 GLU A C 1
ATOM 529 O O . GLU A 1 67 ? 0.320 4.440 -6.544 1.00 98.69 67 GLU A O 1
ATOM 534 N N . ALA A 1 68 ? -1.550 4.121 -5.353 1.00 98.44 68 ALA A N 1
ATOM 535 C CA . ALA A 1 68 ? -2.054 3.057 -6.218 1.00 98.44 68 ALA A CA 1
ATOM 536 C C . ALA A 1 68 ? -2.444 3.588 -7.611 1.00 98.44 68 ALA A C 1
ATOM 538 O O . ALA A 1 68 ? -2.129 2.949 -8.614 1.00 98.44 68 ALA A O 1
ATOM 539 N N . GLU A 1 69 ? -3.070 4.767 -7.686 1.00 98.69 69 GLU A N 1
ATOM 540 C CA . GLU A 1 69 ? -3.386 5.443 -8.953 1.00 98.69 69 GLU A CA 1
ATOM 541 C C . GLU A 1 69 ? -2.114 5.830 -9.717 1.00 98.69 69 GLU A C 1
ATOM 543 O O . GLU A 1 69 ? -1.996 5.538 -10.907 1.00 98.69 69 GLU A O 1
ATOM 548 N N . LEU A 1 70 ? -1.129 6.421 -9.033 1.00 98.75 70 LEU A N 1
ATOM 549 C CA . LEU A 1 70 ? 0.170 6.744 -9.631 1.00 98.75 70 LEU A CA 1
ATOM 550 C C . LEU A 1 70 ? 0.906 5.485 -10.101 1.00 98.75 70 LEU A C 1
ATOM 552 O O . LEU A 1 70 ? 1.476 5.475 -11.186 1.00 98.75 70 LEU A O 1
ATOM 556 N N . PHE A 1 71 ? 0.866 4.411 -9.313 1.00 98.50 71 PHE A N 1
ATOM 557 C CA . PHE A 1 71 ? 1.469 3.129 -9.663 1.00 98.50 71 PHE A CA 1
ATOM 558 C C . PHE A 1 71 ? 0.853 2.541 -10.931 1.00 98.50 71 PHE A C 1
ATOM 560 O O . PHE A 1 71 ? 1.585 2.155 -11.840 1.00 98.50 71 PHE A O 1
ATOM 567 N N . ALA A 1 72 ? -0.478 2.538 -11.033 1.00 98.44 72 ALA A N 1
ATOM 568 C CA . ALA A 1 72 ? -1.174 2.109 -12.241 1.00 98.44 72 ALA A CA 1
ATOM 569 C C . ALA A 1 72 ? -0.790 2.972 -13.456 1.00 98.44 72 ALA A C 1
ATOM 571 O O . ALA A 1 72 ? -0.476 2.428 -14.513 1.00 98.44 72 ALA A O 1
ATOM 572 N N . ALA A 1 73 ? -0.738 4.297 -13.284 1.00 98.56 73 ALA A N 1
ATOM 573 C CA . ALA A 1 73 ? -0.363 5.225 -14.347 1.00 98.56 73 ALA A CA 1
ATOM 574 C C . ALA A 1 73 ? 1.091 5.047 -14.818 1.00 98.56 73 ALA A C 1
ATOM 576 O O . ALA A 1 73 ? 1.368 5.208 -16.003 1.00 98.56 73 ALA A O 1
ATOM 577 N N . GLU A 1 74 ? 2.035 4.720 -13.929 1.00 98.31 74 GLU A N 1
ATOM 578 C CA . GLU A 1 74 ? 3.412 4.417 -14.339 1.00 98.31 74 GLU A CA 1
ATOM 579 C C . GLU A 1 74 ? 3.529 3.057 -15.039 1.00 98.31 74 GLU A C 1
ATOM 581 O O . GLU A 1 74 ? 4.284 2.933 -16.001 1.00 98.31 74 GLU A O 1
ATOM 586 N N . ILE A 1 75 ? 2.762 2.048 -14.610 1.00 97.69 75 ILE A N 1
ATOM 587 C CA . ILE A 1 75 ? 2.726 0.742 -15.287 1.00 97.69 75 ILE A CA 1
ATOM 588 C C . ILE A 1 75 ? 2.200 0.880 -16.719 1.00 97.69 75 ILE A C 1
ATOM 590 O O . ILE A 1 75 ? 2.755 0.262 -17.625 1.00 97.69 75 ILE A O 1
ATOM 594 N N . GLU A 1 76 ? 1.171 1.702 -16.941 1.00 97.62 76 GLU A N 1
ATOM 595 C CA . GLU A 1 76 ? 0.575 1.929 -18.267 1.00 97.62 76 GLU A CA 1
ATOM 596 C C . GLU A 1 76 ? 1.567 2.523 -19.283 1.00 97.62 76 GLU A C 1
ATOM 598 O O . GLU A 1 76 ? 1.422 2.321 -20.487 1.00 97.62 76 GLU A O 1
ATOM 603 N N . LYS A 1 77 ? 2.614 3.212 -18.813 1.00 96.88 77 LYS A N 1
ATOM 604 C CA . LYS A 1 77 ? 3.664 3.793 -19.663 1.00 96.88 77 LYS A CA 1
ATOM 605 C C . LYS A 1 77 ? 4.760 2.798 -20.052 1.00 96.88 77 LYS A C 1
ATOM 607 O O . LYS A 1 77 ? 5.636 3.157 -20.837 1.00 96.88 77 LYS A O 1
ATOM 612 N N . LEU A 1 78 ? 4.789 1.599 -19.467 1.00 96.31 78 LEU A N 1
ATOM 613 C CA . LEU A 1 78 ? 5.856 0.635 -19.725 1.00 96.31 78 LEU A CA 1
ATOM 614 C C . LEU A 1 78 ? 5.686 -0.010 -21.102 1.00 96.31 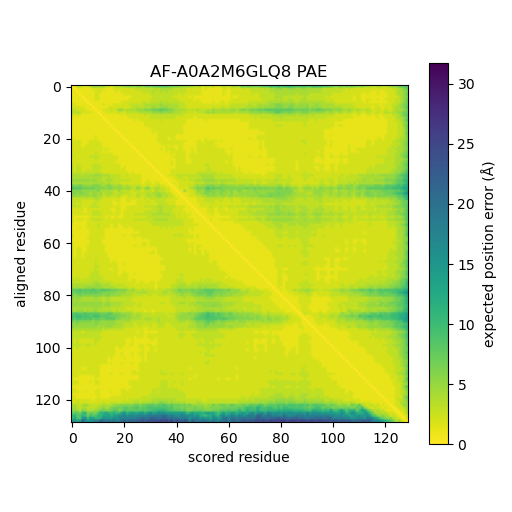78 LEU A C 1
ATOM 616 O O . LEU A 1 78 ? 4.674 -0.648 -21.383 1.00 96.31 78 LEU A O 1
ATOM 620 N N . ASP A 1 79 ? 6.733 0.066 -21.922 1.00 95.81 79 ASP A N 1
ATOM 621 C CA . ASP A 1 79 ? 6.819 -0.730 -23.145 1.00 95.81 79 ASP A CA 1
ATOM 622 C C . ASP A 1 79 ? 6.847 -2.230 -22.811 1.00 95.81 79 ASP A C 1
ATOM 624 O O . ASP A 1 79 ? 7.490 -2.659 -21.851 1.00 95.81 79 ASP A O 1
ATOM 628 N N . GLU A 1 80 ? 6.241 -3.065 -23.654 1.00 95.12 80 GLU A N 1
ATOM 629 C CA . GLU A 1 80 ? 6.172 -4.516 -23.424 1.00 95.12 80 GLU A CA 1
ATOM 630 C C . GLU A 1 80 ? 7.562 -5.157 -23.251 1.00 95.12 80 GLU A C 1
ATOM 632 O O . GLU A 1 80 ? 7.766 -6.005 -22.384 1.00 95.12 80 GLU A O 1
ATOM 637 N N . ALA A 1 81 ? 8.568 -4.688 -23.997 1.00 97.12 81 ALA A N 1
ATOM 638 C CA . ALA A 1 81 ? 9.947 -5.156 -23.849 1.00 97.12 81 ALA A CA 1
ATOM 639 C C . ALA A 1 81 ? 10.525 -4.871 -22.449 1.00 97.12 81 ALA A C 1
ATOM 641 O O . ALA A 1 81 ? 11.326 -5.657 -21.937 1.00 97.12 81 ALA A O 1
ATOM 642 N N . LYS A 1 82 ? 10.103 -3.775 -21.801 1.00 96.38 82 LYS A N 1
ATOM 643 C CA . LYS A 1 82 ? 10.542 -3.400 -20.451 1.00 96.38 82 LYS A CA 1
ATOM 644 C C . LYS A 1 82 ? 10.058 -4.398 -19.403 1.00 96.38 82 LYS A C 1
ATOM 646 O O . LYS A 1 82 ? 10.778 -4.639 -18.435 1.00 96.38 82 LYS A O 1
ATOM 651 N N . LEU A 1 83 ? 8.899 -5.026 -19.619 1.00 97.06 83 LEU A N 1
ATOM 652 C CA . LEU A 1 83 ? 8.328 -6.027 -18.712 1.00 97.06 83 LEU A CA 1
ATOM 653 C C . LEU A 1 83 ? 9.252 -7.237 -18.500 1.00 97.06 83 LEU A C 1
ATOM 655 O O . LEU A 1 83 ? 9.214 -7.857 -17.436 1.00 97.06 83 LEU A O 1
ATOM 659 N N . LEU A 1 84 ? 10.101 -7.550 -19.484 1.00 97.25 84 LEU A N 1
ATOM 660 C CA . LEU A 1 84 ? 11.022 -8.690 -19.454 1.00 97.25 84 LEU A CA 1
ATOM 661 C C . LEU A 1 84 ? 12.417 -8.354 -18.905 1.00 97.25 84 LEU A C 1
ATOM 663 O O . LEU A 1 84 ? 13.208 -9.267 -18.682 1.00 97.25 84 LEU A O 1
ATOM 667 N N . VAL A 1 85 ? 12.717 -7.075 -18.667 1.00 96.94 85 VAL A N 1
ATOM 668 C CA . VAL A 1 85 ? 14.002 -6.619 -18.111 1.00 96.94 85 VAL A CA 1
ATOM 669 C C . VAL A 1 85 ? 14.034 -6.842 -16.600 1.00 96.94 85 VAL A C 1
ATOM 671 O O . VAL A 1 85 ? 13.003 -6.729 -15.943 1.00 96.94 85 VAL A O 1
ATOM 674 N N . ASP A 1 86 ? 15.209 -7.107 -16.030 1.00 97.25 86 ASP A N 1
ATOM 675 C CA . ASP A 1 86 ? 15.391 -7.211 -14.577 1.00 97.25 86 ASP A CA 1
ATOM 676 C C . ASP A 1 86 ? 14.931 -5.939 -13.838 1.00 97.25 86 ASP A C 1
ATOM 678 O O . ASP A 1 86 ? 15.227 -4.805 -14.234 1.00 97.25 86 ASP A O 1
ATOM 682 N N . PHE A 1 87 ? 14.216 -6.127 -12.730 1.00 95.94 87 PHE A N 1
ATOM 683 C CA . PHE A 1 87 ? 13.724 -5.055 -11.876 1.00 95.94 87 PHE A CA 1
ATOM 684 C C . PHE A 1 87 ? 14.802 -4.642 -10.869 1.00 95.94 87 PHE A C 1
ATOM 686 O O . PHE A 1 87 ? 14.961 -5.257 -9.817 1.00 95.94 87 PHE A O 1
ATOM 693 N N . ALA A 1 88 ? 15.544 -3.581 -11.195 1.00 92.25 88 ALA A N 1
ATOM 694 C CA . ALA A 1 88 ? 16.716 -3.077 -10.468 1.00 92.25 88 ALA A CA 1
ATOM 695 C C . ALA A 1 88 ? 17.905 -4.058 -10.415 1.00 92.25 88 ALA A C 1
ATOM 697 O O . ALA A 1 88 ? 19.002 -3.701 -10.840 1.00 92.25 88 ALA A O 1
ATOM 698 N N . ASN A 1 89 ? 17.711 -5.283 -9.924 1.00 90.00 89 ASN A N 1
ATOM 699 C CA . ASN A 1 89 ? 18.687 -6.365 -9.982 1.00 90.00 89 ASN A CA 1
ATOM 700 C C . ASN A 1 89 ? 17.983 -7.735 -10.180 1.00 90.00 89 ASN A C 1
ATOM 702 O O . ASN A 1 89 ? 16.779 -7.852 -9.938 1.00 90.00 89 ASN A O 1
ATOM 706 N N . PRO A 1 90 ? 18.711 -8.794 -10.582 1.00 90.00 90 PRO A N 1
ATOM 707 C CA . PRO A 1 90 ? 18.088 -10.070 -10.953 1.00 90.00 90 PRO A CA 1
ATOM 708 C C . PRO A 1 90 ? 17.342 -10.802 -9.820 1.00 90.00 90 PRO A C 1
ATOM 710 O O . PRO A 1 90 ? 16.426 -11.576 -10.090 1.00 90.00 90 PRO A O 1
ATOM 713 N N . GLN A 1 91 ? 17.696 -10.580 -8.545 1.00 93.50 91 GLN A N 1
ATOM 714 C CA . GLN A 1 91 ? 17.043 -11.271 -7.415 1.00 93.50 91 GLN A CA 1
ATOM 715 C C . GLN A 1 91 ? 15.585 -10.830 -7.199 1.00 93.50 91 GLN A C 1
ATOM 717 O O . GLN A 1 91 ? 14.825 -11.562 -6.570 1.00 93.50 91 GLN A O 1
ATOM 722 N N . TYR A 1 92 ? 15.178 -9.669 -7.725 1.00 92.62 92 TYR A N 1
ATOM 723 C CA . TYR A 1 92 ? 13.795 -9.184 -7.643 1.00 92.62 92 TYR A CA 1
ATOM 724 C C . TYR A 1 92 ? 12.928 -9.598 -8.843 1.00 92.62 92 TYR A C 1
ATOM 726 O O . TYR A 1 92 ? 11.762 -9.202 -8.922 1.00 92.62 92 TYR A O 1
ATOM 734 N N . GLY A 1 93 ? 13.476 -10.416 -9.750 1.00 95.62 93 GLY A N 1
ATOM 735 C CA . GLY A 1 93 ? 12.831 -10.816 -10.997 1.00 95.62 93 GLY A CA 1
ATOM 736 C C . GLY A 1 93 ? 12.777 -9.682 -12.021 1.00 95.62 93 GLY A C 1
ATOM 737 O O . GLY A 1 93 ? 13.352 -8.616 -11.821 1.00 95.62 93 GLY A O 1
ATOM 738 N N . ASN A 1 94 ? 12.075 -9.911 -13.129 1.00 97.56 94 ASN A N 1
ATOM 739 C CA . ASN A 1 94 ? 11.805 -8.866 -14.114 1.00 97.56 94 ASN A CA 1
ATOM 740 C C . ASN A 1 94 ? 10.635 -7.960 -13.692 1.00 97.56 94 ASN A C 1
ATOM 742 O O . ASN A 1 94 ? 9.916 -8.272 -12.739 1.00 97.56 94 ASN A O 1
ATOM 746 N N . TYR A 1 95 ? 10.428 -6.846 -14.404 1.00 97.94 95 TYR A N 1
ATOM 747 C CA . TYR A 1 95 ? 9.335 -5.902 -14.118 1.00 97.94 95 TYR A CA 1
ATOM 748 C C . TYR A 1 95 ? 7.978 -6.612 -14.035 1.00 97.94 95 TYR A C 1
ATOM 750 O O . TYR A 1 95 ? 7.233 -6.384 -13.084 1.00 97.94 95 TYR A O 1
ATOM 758 N N . TYR A 1 96 ? 7.681 -7.529 -14.962 1.00 97.75 96 TYR A N 1
ATOM 759 C CA . TYR A 1 96 ? 6.436 -8.299 -14.942 1.00 97.75 96 TYR A CA 1
ATOM 760 C C . TYR A 1 96 ? 6.258 -9.097 -13.647 1.00 97.75 96 TYR A C 1
ATOM 762 O O . TYR A 1 96 ? 5.220 -8.999 -12.987 1.00 97.75 96 TYR A O 1
ATOM 770 N N . ARG A 1 97 ? 7.267 -9.888 -13.263 1.00 97.62 97 ARG A N 1
ATOM 771 C CA . ARG A 1 97 ? 7.199 -10.733 -12.068 1.00 97.62 97 ARG A CA 1
ATOM 772 C C . ARG A 1 97 ? 7.123 -9.892 -10.800 1.00 97.62 97 ARG A C 1
ATOM 774 O O . ARG A 1 97 ? 6.368 -10.256 -9.901 1.00 97.62 97 ARG A O 1
ATOM 781 N N . ASN A 1 98 ? 7.868 -8.789 -10.743 1.00 97.69 98 ASN A N 1
ATOM 782 C CA . ASN A 1 98 ? 7.873 -7.877 -9.607 1.00 97.69 98 ASN A CA 1
ATOM 783 C C . ASN A 1 98 ? 6.498 -7.220 -9.409 1.00 97.69 98 ASN A C 1
ATOM 785 O O . ASN A 1 98 ? 5.901 -7.362 -8.343 1.00 97.69 98 ASN A O 1
ATOM 789 N N . ILE A 1 99 ? 5.949 -6.602 -10.461 1.00 97.75 99 ILE A N 1
ATOM 790 C CA . ILE A 1 99 ? 4.628 -5.954 -10.438 1.00 97.75 99 ILE A CA 1
ATOM 791 C C . ILE A 1 99 ? 3.534 -6.970 -10.096 1.00 97.75 99 ILE A C 1
ATOM 793 O O . ILE A 1 99 ? 2.703 -6.714 -9.225 1.00 97.75 99 ILE A O 1
ATOM 797 N N . SER A 1 100 ? 3.561 -8.152 -10.720 1.00 97.94 100 SER A N 1
ATOM 798 C CA . SER A 1 100 ? 2.603 -9.222 -10.415 1.00 97.94 100 SER A CA 1
ATOM 799 C C . SER A 1 100 ? 2.701 -9.659 -8.953 1.00 97.94 100 SER A C 1
ATOM 801 O O . SER A 1 100 ? 1.678 -9.832 -8.299 1.00 97.94 100 SER A O 1
ATOM 803 N N . GLY A 1 101 ? 3.919 -9.762 -8.410 1.00 97.81 101 GLY A N 1
ATOM 804 C CA . GLY A 1 101 ? 4.145 -10.066 -6.997 1.00 97.81 101 GLY A CA 1
ATOM 805 C C . GLY A 1 101 ? 3.552 -9.014 -6.057 1.00 97.81 101 GLY A C 1
ATOM 806 O O . GLY A 1 101 ? 2.917 -9.374 -5.068 1.00 97.81 101 GLY A O 1
ATOM 807 N N . VAL A 1 102 ? 3.678 -7.722 -6.382 1.00 97.31 102 VAL A N 1
ATOM 808 C CA . VAL A 1 102 ? 3.024 -6.640 -5.620 1.00 97.31 102 VAL A CA 1
ATOM 809 C C . VAL A 1 102 ? 1.502 -6.786 -5.665 1.00 97.31 102 VAL A C 1
ATOM 811 O O . VAL A 1 102 ? 0.847 -6.693 -4.628 1.00 97.31 102 VAL A O 1
ATOM 814 N N . ILE A 1 103 ? 0.927 -7.065 -6.838 1.00 97.75 103 ILE A N 1
ATOM 815 C CA . ILE A 1 103 ? -0.522 -7.251 -7.000 1.00 97.75 103 ILE A CA 1
ATOM 816 C C . ILE A 1 103 ? -1.012 -8.466 -6.196 1.00 97.75 103 ILE A C 1
ATOM 818 O O . ILE A 1 103 ? -1.999 -8.361 -5.468 1.00 97.75 103 ILE A O 1
ATOM 822 N N . GLU A 1 104 ? -0.329 -9.609 -6.282 1.00 98.44 104 GLU A N 1
ATOM 823 C CA . GLU A 1 104 ? -0.634 -10.819 -5.501 1.00 98.44 104 GLU A CA 1
ATOM 824 C C . GLU A 1 104 ? -0.599 -10.528 -3.992 1.00 98.44 104 GLU A C 1
ATOM 826 O O . GLU A 1 104 ? -1.518 -10.894 -3.253 1.00 98.44 104 GLU A O 1
ATOM 831 N N . HIS A 1 105 ? 0.426 -9.802 -3.542 1.00 97.69 105 HIS A N 1
ATOM 832 C CA . HIS A 1 105 ? 0.605 -9.405 -2.150 1.00 97.69 105 HIS A CA 1
ATOM 833 C C . HIS A 1 105 ? -0.518 -8.481 -1.648 1.00 97.69 105 HIS A C 1
ATOM 835 O O . HIS A 1 105 ? -1.044 -8.675 -0.548 1.00 97.69 105 HIS A O 1
ATOM 841 N N . VAL A 1 106 ? -0.954 -7.522 -2.474 1.00 98.00 106 VAL A N 1
ATOM 842 C CA . VAL A 1 106 ? -2.117 -6.666 -2.186 1.00 98.00 106 VAL A CA 1
ATOM 843 C C . VAL A 1 106 ? -3.365 -7.526 -1.969 1.00 98.00 106 VAL A C 1
ATOM 845 O O . VAL A 1 106 ? -4.035 -7.384 -0.946 1.00 98.00 106 VAL A O 1
ATOM 848 N N . HIS A 1 107 ? -3.666 -8.456 -2.880 1.00 98.38 107 HIS A N 1
ATOM 849 C CA . HIS A 1 107 ? -4.851 -9.317 -2.770 1.00 98.38 107 HIS A CA 1
ATOM 850 C C . HIS A 1 107 ? -4.815 -10.204 -1.521 1.00 98.38 107 HIS A C 1
ATOM 852 O O . HIS A 1 107 ? -5.829 -10.344 -0.830 1.00 98.38 107 HIS A O 1
ATOM 858 N N . TYR A 1 108 ? -3.646 -10.756 -1.195 1.00 98.56 108 TYR A N 1
ATOM 859 C CA . TYR A 1 108 ? -3.446 -11.548 0.015 1.00 98.56 108 TYR A CA 1
ATOM 860 C C . TYR A 1 108 ? -3.820 -10.761 1.283 1.00 98.56 108 TYR A C 1
ATOM 862 O O . TYR A 1 108 ? -4.621 -11.229 2.101 1.00 98.56 108 TYR A O 1
ATOM 870 N N . HIS A 1 109 ? -3.318 -9.532 1.429 1.00 98.44 109 HIS A N 1
ATOM 871 C CA . HIS A 1 109 ? -3.611 -8.705 2.602 1.00 98.44 109 HIS A CA 1
ATOM 872 C C . HIS A 1 109 ? -5.013 -8.088 2.591 1.00 98.44 109 HIS A C 1
ATOM 874 O O . HIS A 1 109 ? -5.608 -7.931 3.658 1.00 98.44 109 HIS A O 1
ATOM 880 N N . LEU A 1 110 ? -5.605 -7.825 1.423 1.00 98.31 110 LEU A N 1
ATOM 881 C CA . LEU A 1 110 ? -7.024 -7.463 1.327 1.00 98.31 110 LEU A CA 1
ATOM 882 C C . LEU A 1 110 ? -7.930 -8.581 1.864 1.00 98.31 110 LEU A C 1
ATOM 884 O O . LEU A 1 110 ? -8.905 -8.303 2.567 1.00 98.31 110 LEU A O 1
ATOM 888 N N . GLY A 1 111 ? -7.579 -9.846 1.611 1.00 98.56 111 GLY A N 1
ATOM 889 C CA . GLY A 1 111 ? -8.249 -10.997 2.218 1.00 98.56 111 GLY A CA 1
ATOM 890 C C . GLY A 1 111 ? -8.188 -10.967 3.749 1.00 98.56 111 GLY A C 1
ATOM 891 O O . GLY A 1 111 ? -9.215 -11.115 4.417 1.00 98.56 111 GLY A O 1
ATOM 892 N N . GLN A 1 112 ? -7.008 -10.693 4.315 1.00 98.50 112 GLN A N 1
ATOM 893 C CA . GLN A 1 112 ? -6.832 -10.554 5.766 1.00 98.50 112 GLN A CA 1
ATOM 894 C C . GLN A 1 112 ? -7.666 -9.401 6.345 1.00 98.50 112 GLN A C 1
ATOM 896 O O . GLN A 1 112 ? -8.374 -9.598 7.334 1.00 98.50 112 GLN A O 1
ATOM 901 N N . ILE A 1 113 ? -7.643 -8.226 5.704 1.00 98.62 113 ILE A N 1
ATOM 902 C CA . ILE A 1 113 ? -8.441 -7.056 6.102 1.00 98.62 113 ILE A CA 1
ATOM 903 C C . ILE A 1 113 ? -9.935 -7.405 6.126 1.00 98.62 113 ILE A C 1
ATOM 905 O O . ILE A 1 113 ? -10.622 -7.099 7.103 1.00 98.62 113 ILE A O 1
ATOM 909 N N . SER A 1 114 ? -10.434 -8.091 5.091 1.00 98.44 114 SER A N 1
ATOM 910 C CA . SER A 1 114 ? -11.838 -8.514 5.006 1.00 98.44 114 SER A CA 1
ATOM 911 C C . SER A 1 114 ? -12.246 -9.410 6.180 1.00 98.44 114 SER A C 1
ATOM 913 O O . SER A 1 114 ? -13.301 -9.203 6.785 1.00 98.44 114 SER A O 1
ATOM 915 N N . LEU A 1 115 ? -11.404 -10.383 6.543 1.00 98.50 115 LEU A N 1
ATOM 916 C CA . LEU A 1 115 ? -11.668 -11.296 7.658 1.00 98.50 115 LEU A CA 1
ATOM 917 C C . LEU A 1 115 ? -11.630 -10.582 9.013 1.00 98.50 115 LEU A C 1
ATOM 919 O O . LEU A 1 115 ? -12.548 -10.755 9.812 1.00 98.50 115 LEU A O 1
ATOM 923 N N . ILE A 1 116 ? -10.621 -9.743 9.257 1.00 98.44 116 ILE A N 1
ATOM 924 C CA . ILE A 1 116 ? -10.504 -8.973 10.506 1.00 98.44 116 ILE A CA 1
ATOM 925 C C . ILE A 1 116 ? -11.717 -8.054 10.681 1.00 98.44 116 ILE A C 1
ATOM 927 O O . ILE A 1 116 ? -12.324 -8.029 11.750 1.00 98.44 116 ILE A O 1
ATOM 931 N N . HIS A 1 117 ? -12.129 -7.360 9.617 1.00 98.00 117 HIS A N 1
ATOM 932 C CA . HIS A 1 117 ? -13.303 -6.492 9.646 1.00 98.00 117 HIS A CA 1
ATOM 933 C C . HIS A 1 117 ? -14.587 -7.262 9.993 1.00 98.00 117 HIS A C 1
ATOM 935 O O . HIS A 1 117 ? -15.385 -6.804 10.811 1.00 98.00 117 HIS A O 1
ATOM 941 N N . LYS A 1 118 ? -14.776 -8.463 9.428 1.00 98.12 118 LYS A N 1
ATOM 942 C CA . LYS A 1 118 ? -15.913 -9.334 9.769 1.00 98.12 118 LYS A CA 1
ATOM 943 C C . LYS A 1 118 ? -15.898 -9.750 11.243 1.00 98.12 118 LYS A C 1
ATOM 945 O O . LYS A 1 118 ? -16.948 -9.706 11.878 1.00 98.12 118 LYS A O 1
ATOM 950 N N . ILE A 1 119 ? -14.735 -10.109 11.792 1.00 98.00 119 ILE A N 1
ATOM 951 C CA . ILE A 1 119 ? -14.596 -10.509 13.204 1.00 98.00 119 ILE A CA 1
ATOM 952 C C . ILE A 1 119 ? -14.935 -9.347 14.146 1.00 98.00 119 ILE A C 1
ATOM 954 O O . ILE A 1 119 ? -15.673 -9.542 15.114 1.00 98.00 119 ILE A O 1
ATOM 958 N N . ILE A 1 120 ? -14.444 -8.138 13.850 1.00 97.56 120 ILE A N 1
ATOM 959 C CA . ILE A 1 120 ? -14.728 -6.938 14.652 1.00 97.56 120 ILE A CA 1
ATOM 960 C C . ILE A 1 120 ? -16.235 -6.662 14.673 1.00 97.56 120 ILE A C 1
ATOM 962 O O . ILE A 1 120 ? -16.825 -6.558 15.746 1.00 97.56 120 ILE A O 1
ATOM 966 N N . ASN A 1 121 ? -16.878 -6.641 13.502 1.00 96.44 121 ASN A N 1
ATOM 967 C CA . ASN A 1 121 ? -18.314 -6.374 13.406 1.00 96.44 121 ASN A CA 1
ATOM 968 C C . ASN A 1 121 ? -19.165 -7.447 14.104 1.00 96.44 121 ASN A C 1
ATOM 970 O O . ASN A 1 121 ? -20.148 -7.114 14.763 1.00 96.44 121 ASN A O 1
ATOM 974 N N . ALA A 1 122 ? -18.793 -8.727 13.992 1.00 95.88 122 ALA A N 1
ATOM 975 C CA . ALA A 1 122 ? -19.485 -9.810 14.692 1.00 95.88 122 ALA A CA 1
ATOM 976 C C . ALA A 1 122 ? -19.374 -9.665 16.220 1.00 95.88 122 ALA A C 1
ATOM 978 O O . ALA A 1 122 ? -20.351 -9.861 16.939 1.00 95.88 122 ALA A O 1
ATOM 979 N N . THR A 1 123 ? -18.201 -9.266 16.714 1.00 92.12 123 THR A N 1
ATOM 980 C CA . THR A 1 123 ? -17.964 -9.037 18.146 1.00 92.12 123 THR A CA 1
ATOM 981 C C . THR A 1 123 ? -18.783 -7.851 18.659 1.00 92.12 123 THR A C 1
ATOM 983 O O . THR A 1 123 ? -19.459 -7.962 19.678 1.00 92.12 123 THR A O 1
ATOM 986 N N . GLU A 1 124 ? -18.800 -6.732 17.929 1.00 90.50 124 GLU A N 1
ATOM 987 C CA . GLU A 1 124 ? -19.617 -5.563 18.278 1.00 90.50 124 GLU A CA 1
ATOM 988 C C . GLU A 1 124 ? -21.123 -5.871 18.293 1.00 90.50 124 GLU A C 1
ATOM 990 O O . GLU A 1 124 ? -21.844 -5.340 19.136 1.00 90.50 124 GLU A O 1
ATOM 995 N N . ALA A 1 125 ? -21.606 -6.717 17.376 1.00 87.62 125 ALA A N 1
ATOM 996 C CA . ALA A 1 125 ? -23.004 -7.140 17.339 1.00 87.62 125 ALA A CA 1
ATOM 997 C C . ALA A 1 125 ? -23.381 -7.971 18.577 1.00 87.62 125 ALA A C 1
ATOM 999 O O . ALA A 1 125 ? -24.394 -7.683 19.209 1.00 87.62 125 ALA A O 1
ATOM 1000 N N . ASN A 1 126 ? -22.530 -8.926 18.970 1.00 83.31 126 ASN A N 1
ATOM 1001 C CA . ASN A 1 126 ? -22.746 -9.770 20.152 1.00 83.31 126 ASN A CA 1
ATOM 1002 C C . ASN A 1 126 ? -22.729 -8.988 21.477 1.00 83.31 126 ASN A C 1
ATOM 1004 O O . ASN A 1 126 ? -23.304 -9.440 22.458 1.00 83.31 126 ASN A O 1
ATOM 1008 N N . HIS A 1 127 ? -22.065 -7.830 21.533 1.00 75.31 127 HIS A N 1
ATOM 1009 C CA . HIS A 1 127 ? -22.073 -6.965 22.720 1.00 75.31 127 HIS A CA 1
ATOM 1010 C C . HIS A 1 127 ? -23.288 -6.027 22.797 1.00 75.31 127 HIS A C 1
ATOM 1012 O O . HIS A 1 127 ? -23.495 -5.390 23.829 1.00 75.31 127 HIS A O 1
ATOM 1018 N N . LYS A 1 128 ? -24.066 -5.902 21.714 1.00 68.81 128 LYS A N 1
ATOM 1019 C CA . LYS A 1 128 ? -25.276 -5.065 21.650 1.00 68.81 128 LYS A CA 1
ATOM 1020 C C . LYS A 1 128 ? -26.576 -5.859 21.838 1.00 68.81 128 LYS A C 1
ATOM 1022 O O . LYS A 1 128 ? -27.614 -5.228 22.024 1.00 68.81 128 LYS A O 1
ATOM 1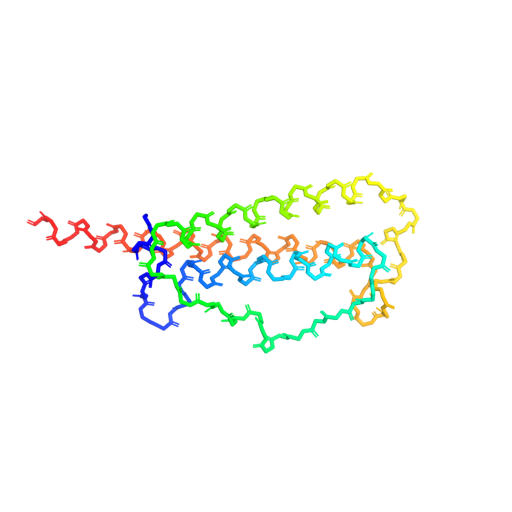027 N N . SER A 1 129 ? -26.522 -7.190 21.748 1.00 58.03 129 SER A N 1
ATOM 1028 C CA . SER A 1 129 ? -27.623 -8.131 22.014 1.00 58.03 129 SER A CA 1
ATOM 1029 C C . SER A 1 129 ? -27.666 -8.552 23.475 1.00 58.03 129 SER A C 1
ATOM 1031 O O . SER A 1 129 ? -28.783 -8.629 24.024 1.00 58.03 129 SER A O 1
#

Foldseek 3Di:
DVCQQCDDDPPDDGVVQLLQLLQLLLVQLLVVLVVDARDDDVVCSRVDDDDPDPVSSVVSVVSSVVSVVSSVVSVVPDDPVQQQDDRNDPVCPGNVSNVVVSVVSNVVSVVVSVVSSVVVVVVVVVVVD